Protein AF-A0A7W0ZUN4-F1 (afdb_monomer_lite)

Foldseek 3Di:
DDDPDDDDDDDPPPVLVVVLVVLVVVLVVLVCCCVPVVDVVSVVVNVVSVVVSVVSVVVSVVVVVVVVVVVVVVVD

pLDDT: mean 82.99, std 18.36, range [38.75, 97.69]

Radius of gyration: 18.16 Å; chains: 1; bounding box: 50×14×52 Å

Sequence (76 aa):
MTTNDSETATGGAVGRYAELQALVAGMAADFEKFYKDGNKAAGTRVRNAMQELKAFAQTVRNEVTELKNSTTKETA

Secondary structure (DSSP, 8-state):
-----------TTHHHHHHHHHHHHHHHHHHHHHHHH--HHHHHHHHHHHHHHHHHHHHHHHHHHHHHHHHHHS--

Structure (mmCIF, N/CA/C/O backbone):
data_AF-A0A7W0ZUN4-F1
#
_entry.id   AF-A0A7W0ZUN4-F1
#
loop_
_atom_site.group_PDB
_atom_site.id
_atom_site.type_symbol
_atom_site.label_atom_id
_atom_site.label_alt_id
_atom_site.label_comp_id
_atom_site.label_asym_id
_atom_site.label_entity_id
_atom_site.label_seq_id
_atom_site.pdbx_PDB_ins_code
_atom_site.Cartn_x
_atom_site.Cartn_y
_atom_site.Cartn_z
_atom_site.occupancy
_atom_site.B_iso_or_equiv
_atom_site.auth_seq_id
_atom_site.auth_comp_id
_atom_site.auth_asym_id
_atom_site.auth_atom_id
_atom_site.pdbx_PDB_model_num
ATOM 1 N N . MET A 1 1 ? -38.715 -9.161 -9.043 1.00 47.69 1 MET A N 1
ATOM 2 C CA . MET A 1 1 ? -38.467 -8.805 -7.634 1.00 47.69 1 MET A CA 1
ATOM 3 C C . MET A 1 1 ? -37.001 -9.067 -7.356 1.00 47.69 1 MET A C 1
ATOM 5 O O . MET A 1 1 ? -36.643 -10.188 -7.036 1.00 47.69 1 MET A O 1
ATOM 9 N N . THR A 1 2 ? -36.163 -8.057 -7.576 1.00 45.06 2 THR A N 1
ATOM 10 C CA . THR A 1 2 ? -34.756 -8.078 -7.165 1.00 45.06 2 THR A CA 1
ATOM 11 C C . THR A 1 2 ? -34.518 -6.721 -6.533 1.00 45.06 2 THR A C 1
ATOM 13 O O . THR A 1 2 ? -34.397 -5.716 -7.227 1.00 45.06 2 THR A O 1
ATOM 16 N N . THR A 1 3 ? -34.651 -6.691 -5.212 1.00 46.81 3 THR A N 1
ATOM 17 C CA . THR A 1 3 ? -34.473 -5.516 -4.365 1.00 46.81 3 THR A CA 1
ATOM 18 C C . THR A 1 3 ? -33.028 -5.059 -4.463 1.00 46.81 3 THR A C 1
ATOM 20 O O . THR A 1 3 ? -32.114 -5.779 -4.065 1.00 46.81 3 THR A O 1
ATOM 23 N N . ASN A 1 4 ? -32.851 -3.876 -5.034 1.00 63.19 4 ASN A N 1
ATOM 24 C CA . ASN A 1 4 ? -31.612 -3.129 -5.022 1.00 63.19 4 ASN A CA 1
ATOM 25 C C . ASN A 1 4 ? -31.762 -2.087 -3.911 1.00 63.19 4 ASN A C 1
ATOM 27 O O . ASN A 1 4 ? -32.192 -0.973 -4.174 1.00 63.19 4 ASN A O 1
ATOM 31 N N . ASP A 1 5 ? -31.488 -2.503 -2.678 1.00 52.56 5 ASP A N 1
ATOM 32 C CA . ASP A 1 5 ? -31.463 -1.642 -1.499 1.00 52.56 5 ASP A CA 1
ATOM 33 C C . ASP A 1 5 ? -30.361 -2.141 -0.566 1.00 52.56 5 ASP A C 1
ATOM 35 O O . ASP A 1 5 ? -30.459 -3.235 -0.013 1.00 52.56 5 ASP A O 1
ATOM 39 N N . SER A 1 6 ? -29.303 -1.344 -0.418 1.00 45.00 6 SER A N 1
ATOM 40 C CA . SER A 1 6 ? -28.681 -1.048 0.877 1.00 45.00 6 SER A CA 1
ATOM 41 C C . SER A 1 6 ? -27.525 -0.072 0.657 1.00 45.00 6 SER A C 1
ATOM 43 O O . SER A 1 6 ? -26.350 -0.422 0.566 1.00 45.00 6 SER A O 1
ATOM 45 N N . GLU A 1 7 ? -27.896 1.197 0.571 1.00 60.91 7 GLU A N 1
ATOM 46 C CA . GLU A 1 7 ? -27.140 2.250 1.226 1.00 60.91 7 GLU A CA 1
ATOM 47 C C . GLU A 1 7 ? -27.284 2.014 2.738 1.00 60.91 7 GLU A C 1
ATOM 49 O O . GLU A 1 7 ? -28.408 1.982 3.222 1.00 60.91 7 GLU A O 1
ATOM 54 N N . THR A 1 8 ? -26.186 1.780 3.466 1.00 38.75 8 THR A N 1
ATOM 55 C CA . THR A 1 8 ? -26.018 2.205 4.870 1.00 38.75 8 THR A CA 1
ATOM 56 C C . THR A 1 8 ? -24.643 1.814 5.401 1.00 38.75 8 THR A C 1
ATOM 58 O O . THR A 1 8 ? -24.234 0.656 5.385 1.00 38.75 8 THR A O 1
ATOM 61 N N . ALA A 1 9 ? -23.947 2.821 5.917 1.00 52.22 9 ALA A N 1
ATOM 62 C CA . ALA A 1 9 ? -22.736 2.714 6.703 1.00 52.22 9 ALA A CA 1
ATOM 63 C C . ALA A 1 9 ? -22.928 1.805 7.929 1.00 52.22 9 ALA A C 1
ATOM 65 O O . ALA A 1 9 ? -23.635 2.181 8.856 1.00 52.2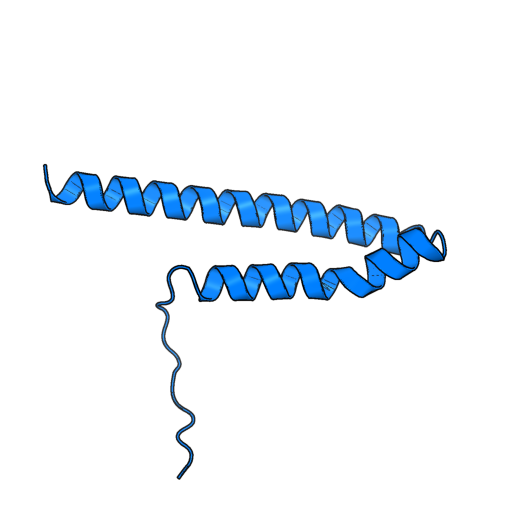2 9 ALA A O 1
ATOM 66 N N . THR A 1 10 ? -22.289 0.633 7.950 1.00 52.56 10 THR A N 1
ATOM 67 C CA . THR A 1 10 ? -21.790 -0.081 9.149 1.00 52.56 10 THR A CA 1
ATOM 68 C C . THR A 1 10 ? -21.194 -1.419 8.706 1.00 52.56 10 THR A C 1
ATOM 70 O O . THR A 1 10 ? -21.910 -2.330 8.311 1.00 52.56 10 THR A O 1
ATOM 73 N N . GLY A 1 11 ? -19.867 -1.561 8.746 1.00 43.59 11 GLY A N 1
ATOM 74 C CA . GLY A 1 11 ? -19.206 -2.780 8.266 1.00 43.59 11 GLY A CA 1
ATOM 75 C C . GLY A 1 11 ? -17.809 -2.974 8.838 1.00 43.59 11 GLY A C 1
ATOM 76 O O . GLY A 1 11 ? -16.833 -3.017 8.090 1.00 43.59 11 GLY A O 1
ATOM 77 N N . GLY A 1 12 ? -17.710 -3.069 10.167 1.00 56.91 12 GLY A N 1
ATOM 78 C CA . GLY A 1 12 ? -16.485 -3.482 10.852 1.00 56.91 12 GLY A CA 1
ATOM 79 C C . GLY A 1 12 ? -15.895 -4.759 10.235 1.00 56.91 12 GLY A C 1
ATOM 80 O O . GLY A 1 12 ? -16.620 -5.686 9.882 1.00 56.91 12 GLY A O 1
ATOM 81 N N . ALA A 1 13 ? -14.570 -4.769 10.078 1.00 57.75 13 ALA A N 1
ATOM 82 C CA . ALA A 1 13 ? -13.729 -5.823 9.492 1.00 57.75 13 ALA A CA 1
ATOM 83 C C . ALA A 1 13 ? -13.976 -6.196 8.010 1.00 57.75 13 ALA A C 1
ATOM 85 O O . ALA A 1 13 ? -13.013 -6.219 7.245 1.00 57.75 13 ALA A O 1
ATOM 86 N N . VAL A 1 14 ? -15.214 -6.455 7.572 1.00 64.38 14 VAL A N 1
ATOM 87 C CA . VAL A 1 14 ? -15.501 -6.959 6.209 1.00 64.38 14 VAL A CA 1
ATOM 88 C C . VAL A 1 14 ? -15.270 -5.882 5.141 1.00 64.38 14 VAL A C 1
ATOM 90 O O . VAL A 1 14 ? -14.674 -6.175 4.106 1.00 64.38 14 VAL A O 1
ATOM 93 N N . GLY A 1 15 ? -15.643 -4.624 5.416 1.00 85.31 15 GLY A N 1
ATOM 94 C CA . GLY A 1 15 ? -15.388 -3.503 4.500 1.00 85.31 15 GLY A CA 1
ATOM 95 C C . GLY A 1 15 ? -13.895 -3.210 4.338 1.00 85.31 15 GLY A C 1
ATOM 96 O O . GLY A 1 15 ? -13.385 -3.148 3.224 1.00 85.31 15 GLY A O 1
ATOM 97 N N . ARG A 1 16 ? -13.154 -3.156 5.455 1.00 87.62 16 ARG A N 1
ATOM 98 C CA . ARG A 1 16 ? -11.701 -2.903 5.439 1.00 87.62 16 ARG A CA 1
ATOM 99 C C . ARG A 1 16 ? -10.908 -4.006 4.757 1.00 87.62 16 ARG A C 1
ATOM 101 O O . ARG A 1 16 ? -9.908 -3.724 4.103 1.00 87.62 16 ARG A O 1
ATOM 108 N N . TYR A 1 17 ? -11.351 -5.252 4.885 1.00 89.81 17 TYR A N 1
ATOM 109 C CA . TYR A 1 17 ? -10.747 -6.356 4.154 1.00 89.81 17 TYR A CA 1
ATOM 110 C C . TYR A 1 17 ? -10.979 -6.235 2.640 1.00 89.81 17 TYR A C 1
ATOM 112 O O . TYR A 1 17 ? -10.026 -6.370 1.874 1.00 89.81 17 TYR A O 1
ATOM 120 N N . ALA A 1 18 ? -12.201 -5.913 2.206 1.00 92.56 18 ALA A N 1
ATOM 121 C CA . ALA A 1 18 ? -12.510 -5.715 0.789 1.00 92.56 18 ALA A CA 1
ATOM 122 C C . ALA A 1 18 ? -11.724 -4.537 0.177 1.00 92.56 18 ALA A C 1
ATOM 124 O O . ALA A 1 18 ? -11.171 -4.662 -0.915 1.00 92.56 18 ALA A O 1
ATOM 125 N N . GLU A 1 19 ? -11.602 -3.420 0.899 1.00 91.50 19 GLU A N 1
ATOM 126 C CA . GLU A 1 19 ? -10.785 -2.266 0.494 1.00 91.50 19 GLU A CA 1
ATOM 127 C C . GLU A 1 19 ? -9.301 -2.636 0.344 1.00 91.50 19 GLU A C 1
ATOM 129 O O . GLU A 1 19 ? -8.666 -2.285 -0.653 1.00 91.50 19 GLU A O 1
ATOM 134 N N . LEU A 1 20 ? -8.756 -3.405 1.295 1.00 92.81 20 LEU A N 1
ATOM 135 C CA . LEU A 1 20 ? -7.387 -3.916 1.224 1.00 92.81 20 LEU A CA 1
ATOM 136 C C . LEU A 1 20 ? -7.175 -4.797 -0.013 1.00 92.81 20 LEU A C 1
ATOM 138 O O . LEU A 1 20 ? -6.177 -4.647 -0.720 1.00 92.81 20 LEU A O 1
ATOM 142 N N . GLN A 1 21 ? -8.108 -5.711 -0.286 1.00 93.50 21 GLN A N 1
ATOM 143 C CA . GLN A 1 21 ? -8.043 -6.569 -1.468 1.00 93.50 21 GLN A CA 1
ATOM 144 C C . GLN A 1 21 ? -8.079 -5.751 -2.760 1.00 93.50 21 GLN A C 1
ATOM 146 O O . GLN A 1 21 ? -7.290 -6.022 -3.665 1.00 93.50 21 GLN A O 1
ATOM 151 N N . ALA A 1 22 ? -8.943 -4.737 -2.839 1.00 93.06 22 ALA A N 1
ATOM 152 C CA . ALA A 1 22 ? -9.039 -3.857 -4.000 1.00 93.06 22 ALA A CA 1
ATOM 153 C C . ALA A 1 22 ? -7.739 -3.068 -4.235 1.00 93.06 22 ALA A C 1
ATOM 155 O O . ALA A 1 22 ? -7.259 -3.010 -5.370 1.00 93.06 22 ALA A O 1
ATOM 156 N N . LEU A 1 23 ? -7.131 -2.530 -3.169 1.00 93.44 23 LEU A N 1
ATOM 157 C CA . LEU A 1 23 ? -5.830 -1.852 -3.227 1.00 93.44 23 LEU A CA 1
ATOM 158 C C . LEU A 1 23 ? -4.748 -2.768 -3.807 1.00 93.44 23 LEU A C 1
ATOM 160 O O . LEU A 1 23 ? -4.061 -2.391 -4.754 1.00 93.44 23 LEU A O 1
ATOM 164 N N . VAL A 1 24 ? -4.625 -3.989 -3.283 1.00 94.25 24 VAL A N 1
ATOM 165 C CA . VAL A 1 24 ? -3.614 -4.953 -3.747 1.00 94.25 24 VAL A CA 1
ATOM 166 C C . VAL A 1 24 ? -3.884 -5.397 -5.187 1.00 94.25 24 VAL A C 1
ATOM 168 O O . VAL A 1 24 ? -2.956 -5.454 -5.996 1.00 94.25 24 VAL A O 1
ATOM 171 N N . ALA A 1 25 ? -5.142 -5.669 -5.538 1.00 95.06 25 ALA A N 1
ATOM 172 C CA . ALA A 1 25 ? -5.523 -6.066 -6.891 1.00 95.06 25 ALA A CA 1
ATOM 173 C C . ALA A 1 25 ? -5.194 -4.975 -7.925 1.00 95.06 25 ALA A C 1
ATOM 175 O O . ALA A 1 25 ? -4.675 -5.284 -8.999 1.00 95.06 25 ALA A O 1
ATOM 176 N N . GLY A 1 26 ? -5.418 -3.700 -7.585 1.00 93.44 26 GLY A N 1
ATOM 177 C CA . GLY A 1 26 ? -5.099 -2.564 -8.455 1.00 93.44 26 GLY A CA 1
ATOM 178 C C . GLY A 1 26 ? -3.608 -2.429 -8.778 1.00 93.44 26 GLY A C 1
ATOM 179 O O . GLY A 1 26 ? -3.244 -1.923 -9.838 1.00 93.44 26 GLY A O 1
ATOM 180 N N . MET A 1 27 ? -2.731 -2.934 -7.910 1.00 95.00 27 MET A N 1
ATOM 181 C CA . MET A 1 27 ? -1.282 -2.866 -8.108 1.00 95.00 27 MET A CA 1
ATOM 182 C C . MET A 1 27 ? -0.742 -3.967 -9.029 1.00 95.00 27 MET A C 1
ATOM 184 O O . MET A 1 27 ? 0.365 -3.825 -9.552 1.00 95.00 27 MET A O 1
ATOM 188 N N . ALA A 1 28 ? -1.482 -5.062 -9.233 1.00 95.06 28 ALA A N 1
ATOM 189 C CA . ALA A 1 28 ? -0.971 -6.287 -9.857 1.00 95.06 28 ALA A CA 1
ATOM 190 C C . ALA A 1 28 ? -0.325 -6.049 -11.236 1.00 95.06 28 ALA A C 1
ATOM 192 O O . ALA A 1 28 ? 0.770 -6.541 -11.508 1.00 95.06 28 ALA A O 1
ATOM 193 N N . ALA A 1 29 ? -0.958 -5.229 -12.079 1.00 95.44 29 ALA A N 1
ATOM 194 C CA . ALA A 1 29 ? -0.452 -4.920 -13.415 1.00 95.44 29 ALA A CA 1
ATOM 195 C C . ALA A 1 29 ? 0.862 -4.117 -13.392 1.00 95.44 29 ALA A C 1
ATOM 197 O O . ALA A 1 29 ? 1.718 -4.299 -14.260 1.00 95.44 29 ALA A O 1
ATOM 198 N N . ASP A 1 30 ? 1.035 -3.225 -12.415 1.00 96.50 30 ASP A N 1
ATOM 199 C CA . ASP A 1 30 ? 2.266 -2.449 -12.266 1.00 96.50 30 ASP A CA 1
ATOM 200 C C . ASP A 1 30 ? 3.393 -3.286 -11.651 1.00 96.50 30 ASP A C 1
ATOM 202 O O . ASP A 1 30 ? 4.546 -3.130 -12.056 1.00 96.50 30 ASP A O 1
ATOM 206 N N . PHE A 1 31 ? 3.069 -4.224 -10.754 1.00 95.62 31 PHE A N 1
ATOM 207 C CA . PHE A 1 31 ? 4.017 -5.237 -10.288 1.00 95.62 31 PHE A CA 1
ATOM 208 C C . PHE A 1 31 ? 4.545 -6.068 -11.458 1.00 95.62 31 PHE A C 1
ATOM 210 O O . PHE A 1 31 ? 5.760 -6.149 -11.636 1.00 95.62 31 PHE A O 1
ATOM 217 N N . GLU A 1 32 ? 3.664 -6.633 -12.289 1.00 96.56 32 GLU A N 1
ATOM 218 C CA . GLU A 1 32 ? 4.104 -7.441 -13.430 1.00 96.56 32 GLU A CA 1
ATOM 219 C C . GLU A 1 32 ? 5.009 -6.625 -14.362 1.00 96.56 32 GLU A C 1
ATOM 221 O O . GLU A 1 32 ? 6.145 -7.021 -14.616 1.00 96.56 32 GLU A O 1
ATOM 226 N N . LYS A 1 33 ? 4.568 -5.436 -14.790 1.00 96.62 33 LYS A N 1
ATOM 227 C CA . LYS A 1 33 ? 5.349 -4.570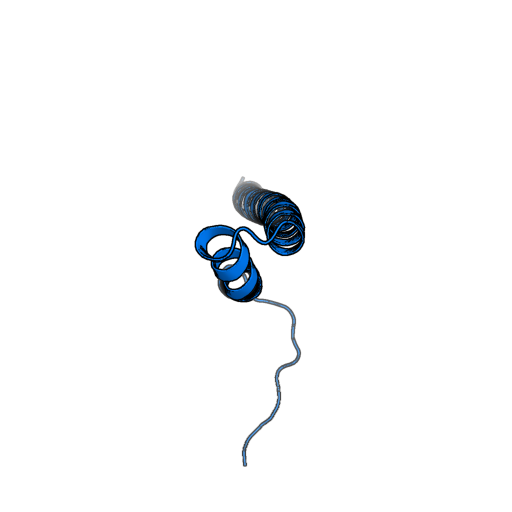 -15.691 1.00 96.62 33 LYS A CA 1
ATOM 228 C C . LYS A 1 33 ? 6.694 -4.143 -15.103 1.00 96.62 33 LYS A C 1
ATOM 230 O O . LYS A 1 33 ? 7.667 -3.991 -15.840 1.00 96.62 33 LYS A O 1
ATOM 235 N N . PHE A 1 34 ? 6.773 -3.895 -13.797 1.00 97.06 34 PHE A N 1
ATOM 236 C CA . PHE A 1 34 ? 8.030 -3.498 -13.169 1.00 97.06 34 PHE A CA 1
ATOM 237 C C . PHE A 1 34 ? 9.010 -4.671 -13.059 1.00 97.06 34 PHE A C 1
ATOM 239 O O . PHE A 1 34 ? 10.157 -4.536 -13.483 1.00 97.06 34 PHE A O 1
ATOM 246 N N . TYR A 1 35 ? 8.570 -5.815 -12.525 1.00 95.19 35 TYR A N 1
ATOM 247 C CA . TYR A 1 35 ? 9.450 -6.959 -12.260 1.00 95.19 35 TYR A CA 1
ATOM 248 C C . TYR A 1 35 ? 9.798 -7.769 -13.515 1.00 95.19 35 TYR A C 1
ATOM 250 O O . TYR A 1 35 ? 10.878 -8.355 -13.569 1.00 95.19 35 TYR A O 1
ATOM 258 N N . LYS A 1 36 ? 8.914 -7.797 -14.517 1.00 95.62 36 LYS A N 1
ATOM 259 C CA . LYS A 1 36 ? 9.121 -8.524 -15.778 1.00 95.62 36 LYS A CA 1
ATOM 260 C C . LYS A 1 36 ? 9.818 -7.668 -16.831 1.00 95.62 36 LYS A C 1
ATOM 262 O O . LYS A 1 36 ? 10.800 -8.105 -17.420 1.00 95.62 36 LYS A O 1
ATOM 267 N N . ASP A 1 37 ? 9.333 -6.442 -17.028 1.00 94.06 37 ASP A N 1
ATOM 268 C CA . ASP A 1 37 ? 9.743 -5.600 -18.159 1.00 94.06 37 ASP A CA 1
ATOM 269 C C . ASP A 1 37 ? 10.705 -4.470 -17.748 1.00 94.06 37 ASP A C 1
ATOM 271 O O . ASP A 1 37 ? 11.142 -3.683 -18.587 1.00 94.06 37 ASP A O 1
ATOM 275 N N . GLY A 1 38 ? 11.022 -4.333 -16.453 1.00 93.75 38 GLY A N 1
ATOM 276 C CA . GLY A 1 38 ? 11.892 -3.266 -15.945 1.00 93.75 38 GLY A CA 1
ATOM 277 C C . GLY A 1 38 ? 11.300 -1.859 -16.098 1.00 93.75 38 GLY A C 1
ATOM 278 O O . GLY A 1 38 ? 12.036 -0.866 -16.133 1.00 93.75 38 GLY A O 1
ATOM 279 N N . ASN A 1 39 ? 9.972 -1.739 -16.222 1.00 96.50 39 ASN A N 1
ATOM 280 C CA . ASN A 1 39 ? 9.313 -0.469 -16.510 1.00 96.50 39 ASN A CA 1
ATOM 281 C C . ASN A 1 39 ? 9.438 0.520 -15.336 1.00 96.50 39 ASN A C 1
ATOM 283 O O . ASN A 1 39 ? 8.753 0.399 -14.319 1.00 96.50 39 ASN A O 1
ATOM 287 N N . LYS A 1 40 ? 10.259 1.565 -15.507 1.00 95.62 40 LYS A N 1
ATOM 288 C CA . LYS A 1 40 ? 10.521 2.579 -14.470 1.00 95.62 40 LYS A CA 1
ATOM 289 C C . LYS A 1 40 ? 9.262 3.304 -13.983 1.00 95.62 40 LYS A C 1
ATOM 291 O O . LYS A 1 40 ? 9.128 3.534 -12.786 1.00 95.62 40 LYS A O 1
ATOM 296 N N . ALA A 1 41 ? 8.331 3.633 -14.881 1.00 96.69 41 ALA A N 1
ATOM 297 C CA . ALA A 1 41 ? 7.091 4.316 -14.511 1.00 96.69 41 ALA A CA 1
ATOM 298 C C . ALA A 1 41 ? 6.159 3.401 -13.701 1.00 96.69 41 ALA A C 1
ATOM 300 O O . ALA A 1 41 ? 5.535 3.858 -12.744 1.00 96.69 41 ALA A O 1
ATOM 301 N N . ALA A 1 42 ? 6.105 2.109 -14.045 1.00 96.50 42 ALA A N 1
ATOM 302 C CA . ALA A 1 42 ? 5.408 1.110 -13.235 1.00 96.50 42 ALA A CA 1
ATOM 303 C C . ALA A 1 42 ? 6.051 0.985 -11.845 1.00 96.50 42 ALA A C 1
ATOM 305 O O . ALA A 1 42 ? 5.342 0.988 -10.847 1.00 96.50 42 ALA A O 1
ATOM 306 N N . GLY A 1 43 ? 7.386 1.016 -11.760 1.00 96.38 43 GLY A N 1
ATOM 307 C CA . GLY A 1 43 ? 8.107 1.041 -10.484 1.00 96.38 43 GLY A CA 1
A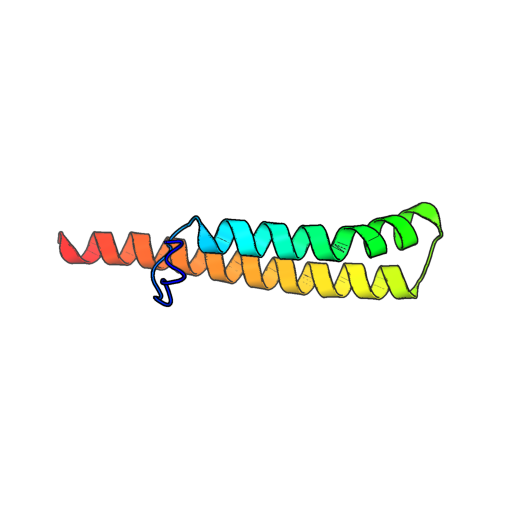TOM 308 C C . GLY A 1 43 ? 7.737 2.233 -9.592 1.00 96.38 43 GLY A C 1
ATOM 309 O O . GLY A 1 43 ? 7.506 2.060 -8.395 1.00 96.38 43 GLY A O 1
ATOM 310 N N . THR A 1 44 ? 7.610 3.438 -10.160 1.00 97.69 44 THR A N 1
ATOM 311 C CA . THR A 1 44 ? 7.128 4.615 -9.414 1.00 97.69 44 THR A CA 1
ATOM 312 C C . THR A 1 44 ? 5.703 4.415 -8.899 1.00 97.69 44 THR A C 1
ATOM 314 O O . THR A 1 44 ? 5.430 4.727 -7.740 1.00 97.69 44 THR A O 1
ATOM 317 N N . ARG A 1 45 ? 4.804 3.860 -9.721 1.00 97.56 45 ARG A N 1
ATOM 318 C CA . ARG A 1 45 ? 3.420 3.587 -9.309 1.00 97.56 45 ARG A CA 1
ATOM 319 C C . ARG A 1 45 ? 3.336 2.528 -8.212 1.00 97.56 45 ARG A C 1
ATOM 321 O O . ARG A 1 45 ? 2.690 2.792 -7.205 1.00 97.56 45 ARG A O 1
ATOM 328 N N . VAL A 1 46 ? 4.065 1.412 -8.329 1.00 96.19 46 VAL A N 1
ATOM 329 C CA . VAL A 1 46 ? 4.167 0.395 -7.262 1.00 96.19 46 VAL A CA 1
ATOM 330 C C . VAL A 1 46 ? 4.643 1.031 -5.960 1.00 96.19 46 VAL A C 1
ATOM 332 O O . VAL A 1 46 ? 4.062 0.793 -4.903 1.00 96.19 46 VAL A O 1
ATOM 335 N N . ARG A 1 47 ? 5.676 1.879 -6.020 1.00 97.38 47 ARG A N 1
ATOM 336 C CA . ARG A 1 47 ? 6.214 2.548 -4.832 1.00 97.38 47 ARG A CA 1
ATOM 337 C C . ARG A 1 47 ? 5.184 3.450 -4.157 1.00 97.38 47 ARG A C 1
ATOM 339 O O . ARG A 1 47 ? 5.059 3.390 -2.937 1.00 97.38 47 ARG A O 1
ATOM 346 N N . ASN A 1 48 ? 4.476 4.277 -4.923 1.00 96.38 48 ASN A N 1
ATOM 347 C CA . ASN A 1 48 ? 3.459 5.182 -4.383 1.00 96.38 48 ASN A CA 1
ATOM 348 C C . ASN A 1 48 ? 2.283 4.398 -3.801 1.00 96.38 48 ASN A C 1
ATOM 350 O O . ASN A 1 48 ? 1.902 4.620 -2.656 1.00 96.38 48 ASN A O 1
ATOM 354 N N . ALA A 1 49 ? 1.795 3.401 -4.533 1.00 95.31 49 ALA A N 1
ATOM 355 C CA . ALA A 1 49 ? 0.704 2.559 -4.077 1.00 95.31 49 ALA A CA 1
ATOM 356 C C . ALA A 1 49 ? 1.089 1.805 -2.779 1.00 95.31 49 ALA A C 1
ATOM 358 O O . ALA A 1 49 ? 0.281 1.667 -1.865 1.00 95.31 49 ALA A O 1
ATOM 359 N N . MET A 1 50 ? 2.346 1.369 -2.626 1.00 96.75 50 MET A N 1
ATOM 360 C CA . MET A 1 50 ? 2.834 0.758 -1.377 1.00 96.75 50 MET A CA 1
ATOM 361 C C . MET A 1 50 ? 2.891 1.747 -0.203 1.00 96.75 50 MET A C 1
ATOM 363 O O . MET A 1 50 ? 2.709 1.347 0.949 1.00 96.75 50 MET A O 1
ATOM 367 N N . GLN A 1 51 ? 3.127 3.037 -0.462 1.00 97.69 51 GLN A N 1
ATOM 368 C CA . GLN A 1 51 ? 3.033 4.072 0.575 1.00 97.69 51 GLN A CA 1
ATOM 369 C C . GLN A 1 51 ? 1.585 4.273 1.025 1.00 97.69 51 GLN A C 1
ATOM 371 O O . GLN A 1 51 ? 1.333 4.358 2.228 1.00 97.69 51 GLN A O 1
ATOM 376 N N . GLU A 1 52 ? 0.640 4.282 0.086 1.00 94.75 52 GLU A N 1
ATOM 377 C CA . GLU A 1 52 ? -0.795 4.348 0.384 1.00 94.75 52 GLU A CA 1
ATOM 378 C C . GLU A 1 52 ? -1.250 3.126 1.187 1.00 94.75 52 GLU A C 1
ATOM 380 O O . GLU A 1 52 ? -1.905 3.277 2.217 1.00 94.75 52 GLU A O 1
ATOM 385 N N . LEU A 1 53 ? -0.810 1.924 0.802 1.00 95.69 53 LEU A N 1
ATOM 386 C CA . LEU A 1 53 ? -1.093 0.693 1.541 1.00 95.69 53 LEU A CA 1
ATOM 387 C C . LEU A 1 53 ? -0.572 0.754 2.984 1.00 95.69 53 LEU A C 1
ATOM 389 O O . LEU A 1 53 ? -1.268 0.347 3.915 1.00 95.69 53 LEU A O 1
ATOM 393 N N . LYS A 1 54 ? 0.636 1.291 3.194 1.00 96.44 54 LYS A N 1
ATOM 394 C CA . LYS A 1 54 ? 1.184 1.499 4.542 1.00 96.44 54 LYS A CA 1
ATOM 395 C C . LYS A 1 54 ? 0.307 2.446 5.361 1.00 96.44 54 LYS A C 1
ATOM 397 O O . LYS A 1 54 ? 0.045 2.165 6.531 1.00 96.44 54 LYS A O 1
ATOM 402 N N . ALA A 1 55 ? -0.117 3.563 4.773 1.00 95.81 55 ALA A N 1
ATOM 403 C CA . ALA A 1 55 ? -0.984 4.524 5.448 1.00 95.81 55 ALA A CA 1
ATOM 404 C C . ALA A 1 55 ? -2.333 3.885 5.810 1.00 95.81 55 ALA A C 1
ATOM 406 O O . ALA A 1 55 ? -2.751 3.951 6.965 1.00 95.81 55 ALA A O 1
ATOM 407 N N . PHE A 1 56 ? -2.952 3.177 4.863 1.00 94.69 56 PHE A N 1
ATOM 408 C CA . PHE A 1 56 ? -4.192 2.435 5.073 1.00 94.69 56 PHE A CA 1
ATOM 409 C C . PHE A 1 56 ? -4.071 1.419 6.216 1.00 94.69 56 PHE A C 1
ATOM 411 O O . PHE A 1 56 ? -4.890 1.411 7.136 1.00 94.69 56 PHE A O 1
ATOM 418 N N . ALA A 1 57 ? -3.014 0.602 6.211 1.00 94.06 57 ALA A N 1
ATOM 419 C CA . ALA A 1 57 ? 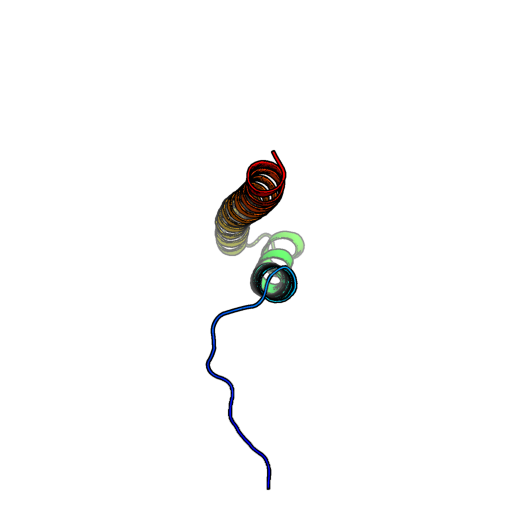-2.772 -0.389 7.255 1.00 94.06 57 ALA A CA 1
ATOM 420 C C . ALA A 1 57 ? -2.627 0.256 8.643 1.00 94.06 57 ALA A C 1
ATOM 422 O O . ALA A 1 57 ? -3.142 -0.270 9.631 1.00 94.06 57 ALA A O 1
ATOM 423 N N . GLN A 1 58 ? -1.961 1.412 8.726 1.00 95.56 58 GLN A N 1
ATOM 424 C CA . GLN A 1 58 ? -1.831 2.150 9.980 1.00 95.56 58 GLN A CA 1
ATOM 425 C C . GLN A 1 58 ? -3.184 2.679 10.473 1.00 95.56 58 GLN A C 1
ATOM 427 O O . GLN A 1 58 ? -3.478 2.553 11.662 1.00 95.56 58 GLN A O 1
ATOM 432 N N . THR A 1 59 ? -4.008 3.223 9.577 1.00 93.44 59 THR A N 1
ATOM 433 C CA . THR A 1 59 ? -5.363 3.692 9.896 1.00 93.44 59 THR A CA 1
ATOM 434 C C . THR A 1 59 ? -6.222 2.556 10.448 1.00 93.44 59 THR A C 1
ATOM 436 O O . THR A 1 59 ? -6.745 2.670 11.553 1.00 93.44 59 THR A O 1
ATOM 439 N N . VAL A 1 60 ? -6.278 1.414 9.754 1.00 92.38 60 VAL A N 1
ATOM 440 C CA . VAL A 1 60 ? -7.039 0.236 10.213 1.00 92.38 60 VAL A CA 1
ATOM 441 C C . VAL A 1 60 ? -6.534 -0.261 11.572 1.00 92.38 60 VAL A C 1
ATOM 443 O O . VAL A 1 60 ? -7.325 -0.585 12.457 1.00 92.38 60 VAL A O 1
ATOM 446 N N . ARG A 1 61 ? -5.214 -0.290 11.788 1.00 93.12 61 ARG A N 1
ATOM 447 C CA . ARG A 1 61 ? -4.627 -0.700 13.074 1.00 93.12 61 ARG A CA 1
ATOM 448 C C . ARG A 1 61 ? -5.003 0.248 14.217 1.00 93.12 61 ARG A C 1
ATOM 450 O O . ARG A 1 61 ? -5.233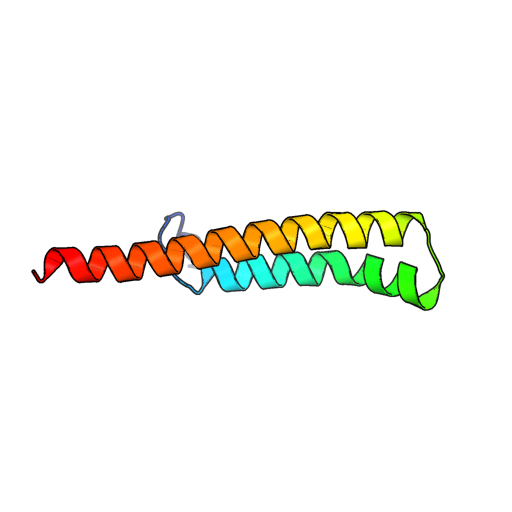 -0.221 15.337 1.00 93.12 61 ARG A O 1
ATOM 457 N N . ASN A 1 62 ? -5.050 1.553 13.959 1.00 92.81 62 ASN A N 1
ATOM 458 C CA . ASN A 1 62 ? -5.488 2.538 14.946 1.00 92.81 62 ASN A CA 1
ATOM 459 C C . ASN A 1 62 ? -6.962 2.334 15.296 1.00 92.81 62 ASN A C 1
ATOM 461 O O . ASN A 1 62 ? -7.271 2.184 16.472 1.00 92.81 62 ASN A O 1
ATOM 465 N N . GLU A 1 63 ? -7.832 2.191 14.299 1.00 89.50 63 GLU A N 1
ATOM 466 C CA . GLU A 1 63 ? -9.266 1.951 14.505 1.00 89.50 63 GLU A CA 1
ATOM 467 C C . GLU A 1 63 ? -9.539 0.695 15.338 1.00 89.50 63 GLU A C 1
ATOM 469 O O . GLU A 1 63 ? -10.319 0.731 16.286 1.00 89.50 63 GLU A O 1
ATOM 474 N N . VAL A 1 64 ? -8.855 -0.417 15.052 1.00 89.62 64 VAL A N 1
ATOM 475 C CA . VAL A 1 64 ? -8.976 -1.647 15.857 1.00 89.62 64 VAL A CA 1
ATOM 476 C C . VAL A 1 64 ? -8.533 -1.408 17.304 1.00 89.62 64 VAL A C 1
ATOM 478 O O . VAL A 1 64 ? -9.148 -1.915 18.245 1.00 89.62 64 VAL A O 1
ATOM 481 N N . THR A 1 65 ? -7.468 -0.628 17.498 1.00 88.44 65 THR A N 1
ATOM 482 C CA . THR A 1 65 ? -6.965 -0.287 18.835 1.00 88.44 65 THR A CA 1
ATOM 483 C C . THR A 1 65 ? -7.960 0.596 19.590 1.00 88.44 65 THR A C 1
ATOM 485 O O . THR A 1 65 ? -8.225 0.350 20.767 1.00 88.44 65 THR A O 1
ATOM 488 N N . GLU A 1 66 ? -8.534 1.592 18.919 1.00 90.38 66 GLU A N 1
ATOM 489 C CA . GLU A 1 66 ? -9.552 2.494 19.459 1.00 90.38 66 GLU A CA 1
ATOM 490 C C . GLU A 1 66 ? -10.829 1.744 19.828 1.00 90.38 66 GLU A C 1
ATOM 492 O O . GLU A 1 66 ? -11.321 1.919 20.942 1.00 90.38 66 GLU A O 1
ATOM 497 N N . LEU A 1 67 ? -11.319 0.852 18.964 1.00 87.50 67 LEU A N 1
ATOM 498 C CA . LEU A 1 67 ? -12.475 -0.001 19.248 1.00 87.50 67 LEU A CA 1
ATOM 499 C C . LEU A 1 67 ? -12.240 -0.854 20.495 1.00 87.50 67 LEU A C 1
ATOM 501 O O . LEU A 1 67 ? -13.055 -0.817 21.413 1.00 87.50 67 LEU A O 1
ATOM 505 N N . LYS A 1 68 ? -11.087 -1.533 20.586 1.00 85.00 68 LYS A N 1
ATOM 506 C CA . LYS A 1 68 ? -10.719 -2.338 21.763 1.00 85.00 68 LYS A CA 1
ATOM 507 C C . LYS A 1 68 ? -10.713 -1.501 23.049 1.00 85.00 68 LYS A C 1
ATOM 509 O O . LYS A 1 68 ? -11.267 -1.911 24.073 1.00 85.00 68 LYS A O 1
ATOM 514 N N . ASN A 1 69 ? -10.085 -0.328 23.001 1.00 85.38 69 ASN A N 1
ATOM 515 C CA . ASN A 1 69 ? -9.979 0.569 24.152 1.00 85.38 69 ASN A CA 1
ATOM 516 C C . ASN A 1 69 ? -11.337 1.186 24.530 1.00 85.38 69 ASN A C 1
ATOM 518 O O . ASN A 1 69 ? -11.587 1.414 25.711 1.00 85.38 69 ASN A O 1
ATOM 522 N N . SER A 1 70 ? -12.221 1.413 23.554 1.00 77.00 70 SER A N 1
ATOM 523 C CA . SER A 1 70 ? -13.577 1.932 23.772 1.00 77.00 70 SER A CA 1
ATOM 524 C C . SER A 1 70 ? -14.465 0.893 24.452 1.00 77.00 70 SER A C 1
ATOM 526 O O . SER A 1 70 ? -15.065 1.201 25.476 1.00 77.00 70 SER A O 1
ATOM 528 N N . THR A 1 71 ? -14.436 -0.367 24.001 1.00 69.31 71 THR A N 1
ATOM 529 C CA . THR A 1 71 ? -15.127 -1.476 24.689 1.00 69.31 71 THR A CA 1
ATOM 530 C C . THR A 1 71 ? -14.636 -1.711 26.118 1.00 69.31 71 THR A C 1
ATOM 532 O O . THR A 1 71 ? -15.380 -2.230 26.937 1.00 69.31 71 THR A O 1
ATOM 535 N N . THR A 1 72 ? -13.400 -1.323 26.445 1.00 60.66 72 THR A N 1
ATOM 536 C CA . THR A 1 72 ? -12.853 -1.488 27.805 1.00 60.66 72 THR A CA 1
ATOM 537 C C . THR A 1 72 ? -13.309 -0.375 28.760 1.00 60.66 72 THR A C 1
ATOM 539 O O . THR A 1 72 ? -13.342 -0.588 29.969 1.00 60.66 72 THR A O 1
ATOM 542 N N . LYS A 1 73 ? -13.675 0.810 28.248 1.00 57.22 73 LYS A N 1
ATOM 543 C CA . LYS A 1 73 ? -14.117 1.953 29.068 1.00 57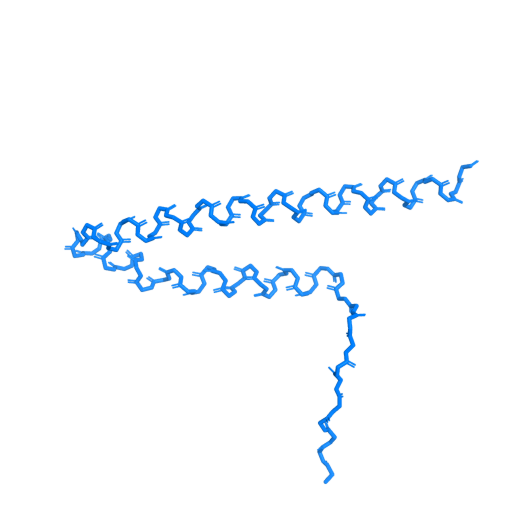.22 73 LYS A CA 1
ATOM 544 C C . LYS A 1 73 ? -15.576 1.878 29.521 1.00 57.22 73 LYS A C 1
ATOM 546 O O . LYS A 1 73 ? -15.923 2.558 30.472 1.00 57.22 73 LYS A O 1
ATOM 551 N N . GLU A 1 74 ? -16.418 1.099 28.848 1.00 53.94 74 GLU A N 1
ATOM 552 C CA . GLU A 1 74 ? -17.854 1.006 29.161 1.00 53.94 74 GLU A CA 1
ATOM 553 C C . GLU A 1 74 ? -18.165 -0.035 30.254 1.00 53.94 74 GLU A C 1
ATOM 555 O O . GLU A 1 74 ? -19.251 -0.049 30.821 1.00 53.94 74 GLU A O 1
ATOM 560 N N . THR A 1 75 ? -17.192 -0.886 30.593 1.00 52.59 75 THR A N 1
ATOM 561 C CA . THR A 1 75 ? -17.316 -1.935 31.620 1.00 52.59 75 THR A CA 1
ATOM 562 C C . THR A 1 75 ? -16.565 -1.633 32.923 1.00 52.59 75 THR A C 1
ATOM 564 O O . THR A 1 75 ? -16.469 -2.519 33.772 1.00 52.59 75 THR A O 1
ATOM 567 N N . ALA A 1 76 ? -15.996 -0.433 33.070 1.00 49.25 76 ALA A N 1
ATOM 568 C CA . ALA A 1 76 ? -15.228 0.002 34.241 1.00 49.25 76 ALA A CA 1
ATOM 569 C C . ALA A 1 76 ? -15.907 1.196 34.917 1.00 49.25 76 ALA A C 1
ATOM 571 O O . ALA A 1 76 ? -15.959 1.196 36.167 1.00 49.25 76 ALA A O 1
#